Protein AF-A0A0F9RFT8-F1 (afdb_monomer)

Organism: NCBI:txid412755

Foldseek 3Di:
DDPVVVVLVVVVVVVVVCCVVLQWVDWAAPDPVDRDSQKIWTWGQDDPPDPRHPPIDIDIHGD

Solvent-accessible surface area (backbone atoms only — not comparable to full-atom values): 3707 Å² total; per-residue (Å²): 129,54,73,65,59,50,52,53,52,52,52,51,51,52,52,52,52,36,38,77,69,62,62,27,77,41,82,44,41,56,47,84,92,47,92,38,90,55,35,30,31,38,29,35,63,34,55,81,95,45,99,45,41,87,42,77,48,80,45,79,46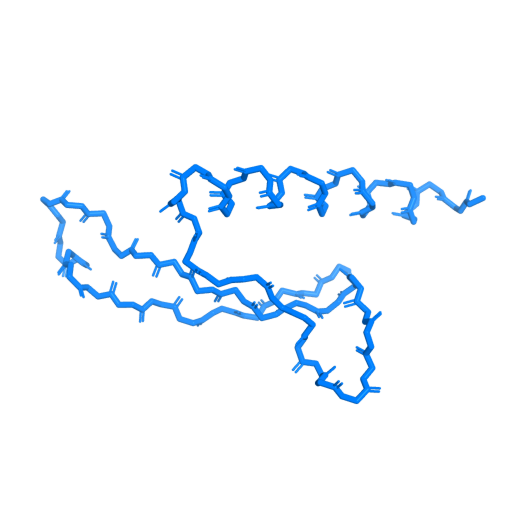,74,114

InterPro domains:
  IPR000608 Ubiquitin-conjugating (UBC), catalytic core domain [PS50127] (3-63)
  IPR016135 Ubiquitin-conjugating enzyme/RWD-like [G3DSA:3.10.110.10] (1-63)
  IPR016135 Ubiquitin-conjugating enzyme/RWD-like [SSF54495] (2-63)

Structure (mmCIF, N/CA/C/O backbone):
data_AF-A0A0F9RFT8-F1
#
_entry.id   AF-A0A0F9RFT8-F1
#
loop_
_atom_site.group_PDB
_atom_site.id
_atom_site.type_symbol
_atom_site.label_atom_id
_atom_site.label_alt_id
_atom_site.label_comp_id
_atom_site.label_asym_id
_atom_site.label_entity_id
_atom_site.label_seq_id
_atom_site.pdbx_PDB_ins_code
_atom_site.Cartn_x
_atom_site.Cartn_y
_atom_site.Cartn_z
_atom_site.occupancy
_atom_site.B_iso_or_equiv
_atom_site.auth_seq_id
_atom_site.auth_comp_id
_atom_site.auth_asym_id
_atom_site.auth_atom_id
_atom_site.pdbx_PDB_model_num
ATOM 1 N N . MET A 1 1 ? 11.013 0.645 -21.010 1.00 65.06 1 MET A N 1
ATOM 2 C CA . MET A 1 1 ? 9.985 0.080 -20.099 1.00 65.06 1 MET A CA 1
ATOM 3 C C . MET A 1 1 ? 8.878 -0.536 -20.935 1.00 65.06 1 MET A C 1
ATOM 5 O O . MET A 1 1 ? 8.560 0.036 -21.967 1.00 65.06 1 MET A O 1
ATOM 9 N N . SER A 1 2 ? 8.287 -1.656 -20.509 1.00 91.69 2 SER A N 1
ATOM 10 C CA . SER A 1 2 ? 7.073 -2.169 -21.160 1.00 91.69 2 SER A CA 1
ATOM 11 C C . SER A 1 2 ? 5.873 -1.258 -20.870 1.00 91.69 2 SER A C 1
ATOM 13 O O . SER A 1 2 ? 5.877 -0.516 -19.881 1.00 91.69 2 SER A O 1
ATOM 15 N N . VAL A 1 3 ? 4.825 -1.343 -21.698 1.00 94.75 3 VAL A N 1
ATOM 16 C CA . VAL A 1 3 ? 3.548 -0.634 -21.477 1.00 94.75 3 VAL A CA 1
ATOM 17 C C . VAL A 1 3 ? 3.002 -0.927 -20.075 1.00 94.75 3 VAL A C 1
ATOM 19 O O . VAL A 1 3 ? 2.627 -0.009 -19.346 1.00 94.75 3 VAL A O 1
ATOM 22 N N . ARG A 1 4 ? 3.065 -2.197 -19.655 1.00 94.25 4 ARG A N 1
ATOM 23 C CA . ARG A 1 4 ? 2.677 -2.651 -18.313 1.00 94.25 4 ARG A CA 1
ATOM 24 C C . ARG A 1 4 ? 3.481 -1.948 -17.220 1.00 94.25 4 ARG A C 1
ATOM 26 O O . ARG A 1 4 ? 2.890 -1.354 -16.327 1.00 94.25 4 ARG A O 1
ATOM 33 N N . SER A 1 5 ? 4.813 -1.957 -17.294 1.00 94.12 5 SER A N 1
ATOM 34 C CA . SER A 1 5 ? 5.659 -1.308 -16.280 1.00 94.12 5 SER A CA 1
ATOM 35 C C . SER A 1 5 ? 5.429 0.205 -16.198 1.00 94.12 5 SER A C 1
ATOM 37 O O . SER A 1 5 ? 5.452 0.766 -15.102 1.00 94.12 5 SER A O 1
ATOM 39 N N . SER A 1 6 ? 5.170 0.855 -17.338 1.00 96.06 6 SER A N 1
ATOM 40 C CA . SER A 1 6 ? 4.824 2.279 -17.388 1.00 96.06 6 SER A CA 1
ATOM 41 C C . SER A 1 6 ? 3.503 2.560 -16.664 1.00 96.06 6 SER A C 1
ATOM 43 O O . SER A 1 6 ? 3.466 3.404 -15.767 1.00 96.06 6 SER A O 1
ATOM 45 N N . ARG A 1 7 ? 2.441 1.795 -16.965 1.00 96.38 7 ARG A N 1
ATOM 46 C CA . ARG A 1 7 ? 1.131 1.932 -16.304 1.00 96.38 7 ARG A CA 1
ATOM 47 C C . ARG A 1 7 ? 1.222 1.690 -14.798 1.00 96.38 7 ARG A C 1
ATOM 49 O O . ARG A 1 7 ? 0.780 2.539 -14.034 1.00 96.38 7 ARG A O 1
ATOM 56 N N . ILE A 1 8 ? 1.879 0.608 -14.371 1.00 96.06 8 ILE A N 1
ATOM 57 C CA . ILE A 1 8 ? 2.045 0.280 -12.944 1.00 96.06 8 ILE A CA 1
ATOM 58 C C . ILE A 1 8 ? 2.759 1.415 -12.196 1.00 96.06 8 ILE A C 1
ATOM 60 O O . ILE A 1 8 ? 2.393 1.757 -11.074 1.00 96.06 8 ILE A O 1
ATOM 64 N N . SER A 1 9 ? 3.759 2.042 -12.820 1.00 95.81 9 SER A N 1
ATOM 65 C CA . SER A 1 9 ? 4.477 3.170 -12.217 1.00 95.81 9 SER A CA 1
ATOM 66 C C . SER A 1 9 ? 3.579 4.401 -12.037 1.00 95.81 9 SER A C 1
ATOM 68 O O . SER A 1 9 ? 3.657 5.070 -11.004 1.00 95.81 9 SER A O 1
ATOM 70 N N . GLN A 1 10 ? 2.705 4.682 -13.009 1.00 96.94 10 GLN A N 1
ATOM 71 C CA . GLN A 1 10 ? 1.725 5.771 -12.931 1.00 96.94 10 GLN A CA 1
ATOM 72 C C . GLN A 1 10 ? 0.676 5.504 -11.843 1.00 96.94 10 GLN A C 1
ATOM 74 O O . GLN A 1 10 ? 0.420 6.376 -11.009 1.00 96.94 10 GLN A O 1
ATOM 79 N N . ASP A 1 11 ? 0.136 4.287 -11.785 1.00 96.38 11 ASP A N 1
ATOM 80 C CA . ASP A 1 11 ? -0.861 3.897 -10.782 1.00 96.38 11 ASP A CA 1
ATOM 81 C C . ASP A 1 11 ? -0.263 3.941 -9.370 1.00 96.38 11 ASP A C 1
ATOM 83 O O . ASP A 1 11 ? -0.859 4.485 -8.438 1.00 96.38 11 ASP A O 1
ATOM 87 N N . PHE A 1 12 ? 0.976 3.472 -9.207 1.00 96.56 12 PHE A N 1
ATOM 88 C CA . PHE A 1 12 ? 1.691 3.572 -7.938 1.00 96.56 12 PHE A CA 1
ATOM 89 C C . PHE A 1 12 ? 1.922 5.029 -7.502 1.00 96.56 12 PHE A C 1
ATOM 91 O O . PHE A 1 12 ? 1.826 5.346 -6.311 1.00 96.56 12 PHE A O 1
ATOM 98 N N . ALA A 1 13 ? 2.184 5.944 -8.441 1.00 96.88 13 ALA A N 1
ATOM 99 C CA . ALA A 1 13 ? 2.290 7.372 -8.145 1.00 96.88 13 ALA A CA 1
ATOM 100 C C . ALA A 1 13 ? 0.947 7.963 -7.675 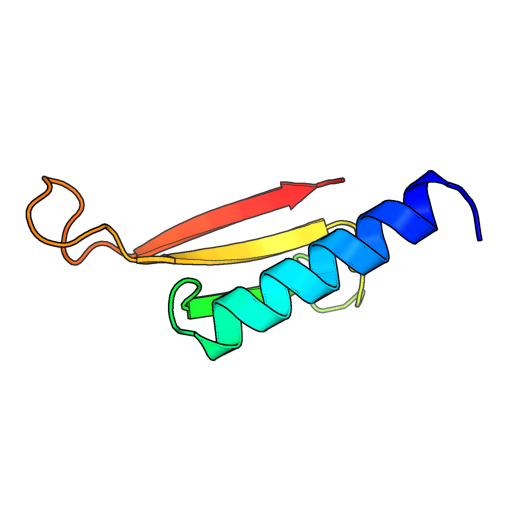1.00 96.88 13 ALA A C 1
ATOM 102 O O . ALA A 1 13 ? 0.921 8.741 -6.714 1.00 96.88 13 ALA A O 1
ATOM 103 N N . ALA A 1 14 ? -0.170 7.547 -8.277 1.00 96.81 14 ALA A N 1
ATOM 104 C CA . ALA A 1 14 ? -1.508 7.929 -7.830 1.00 96.81 14 ALA A CA 1
ATOM 105 C C . ALA A 1 14 ? -1.810 7.403 -6.413 1.00 96.81 14 ALA A C 1
ATOM 107 O O . ALA A 1 14 ? -2.260 8.169 -5.557 1.00 96.81 14 ALA A O 1
ATOM 108 N N . LEU A 1 15 ? -1.466 6.146 -6.110 1.00 96.12 15 LEU A N 1
ATOM 109 C CA . LEU A 1 15 ? -1.611 5.571 -4.764 1.00 96.12 15 LEU A CA 1
ATOM 110 C C . LEU A 1 15 ? -0.772 6.326 -3.722 1.00 96.12 15 LEU A C 1
ATOM 112 O O . LEU A 1 15 ? -1.255 6.620 -2.628 1.00 96.12 15 LEU A O 1
ATOM 116 N N . LYS A 1 16 ? 0.461 6.723 -4.061 1.00 96.38 16 LYS A N 1
ATOM 117 C CA . LYS A 1 16 ? 1.282 7.590 -3.197 1.00 96.38 16 LYS A CA 1
ATOM 118 C C . LYS A 1 16 ? 0.620 8.942 -2.933 1.00 96.38 16 LYS A C 1
ATOM 120 O O . LYS A 1 16 ? 0.706 9.450 -1.816 1.00 96.38 16 LYS A O 1
ATOM 125 N N . LYS A 1 17 ? -0.046 9.535 -3.928 1.00 97.69 17 LYS A N 1
ATOM 126 C CA . LYS A 1 17 ? -0.813 10.777 -3.745 1.00 97.69 17 LYS A CA 1
ATOM 127 C C . LYS A 1 17 ? -1.982 10.563 -2.778 1.00 97.69 17 LYS A C 1
ATOM 129 O O . LYS A 1 17 ? -2.182 11.385 -1.891 1.00 97.69 17 LYS A O 1
ATOM 134 N N . MET A 1 18 ? -2.698 9.444 -2.886 1.00 95.44 18 MET A N 1
ATOM 135 C CA . MET A 1 18 ? -3.792 9.093 -1.969 1.00 95.44 18 MET A CA 1
ATOM 136 C C . MET A 1 18 ? -3.318 8.837 -0.532 1.00 95.44 18 MET A C 1
ATOM 138 O O . MET A 1 18 ? -4.018 9.215 0.407 1.00 95.44 18 MET A O 1
ATOM 142 N N . LEU A 1 19 ? -2.131 8.245 -0.356 1.00 95.94 19 LEU A N 1
ATOM 143 C CA . LEU A 1 19 ? -1.478 8.106 0.950 1.00 95.94 19 LEU A CA 1
ATOM 144 C C . LEU A 1 19 ? -1.214 9.482 1.578 1.00 95.94 19 LEU A C 1
ATOM 146 O O . LEU A 1 19 ? -1.581 9.715 2.723 1.00 95.94 19 LEU A O 1
ATOM 150 N N . LYS A 1 20 ? -0.651 10.426 0.811 1.00 95.69 20 LYS A N 1
ATOM 151 C CA . LYS A 1 20 ? -0.414 11.806 1.279 1.00 95.69 20 LYS A CA 1
ATOM 152 C C . LYS A 1 20 ? -1.704 12.547 1.645 1.00 95.69 20 LYS A C 1
ATOM 154 O O . LYS A 1 20 ? -1.690 13.392 2.526 1.00 95.69 20 LYS A O 1
ATOM 159 N N . GLN A 1 21 ? -2.809 12.229 0.973 1.00 94.56 21 GLN A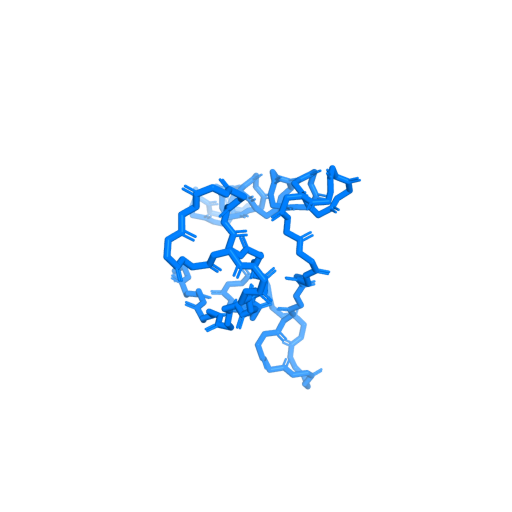 N 1
ATOM 160 C CA . GLN A 1 21 ? -4.134 12.787 1.262 1.00 94.56 21 GLN A CA 1
ATOM 161 C C . GLN A 1 21 ? -4.834 12.117 2.458 1.00 94.56 21 GLN A C 1
ATOM 163 O O . GLN A 1 21 ? -5.947 12.507 2.797 1.00 94.56 21 GLN A O 1
ATOM 168 N N . GLY A 1 22 ? -4.246 11.076 3.058 1.00 91.50 22 GLY A N 1
ATOM 169 C CA . GLY A 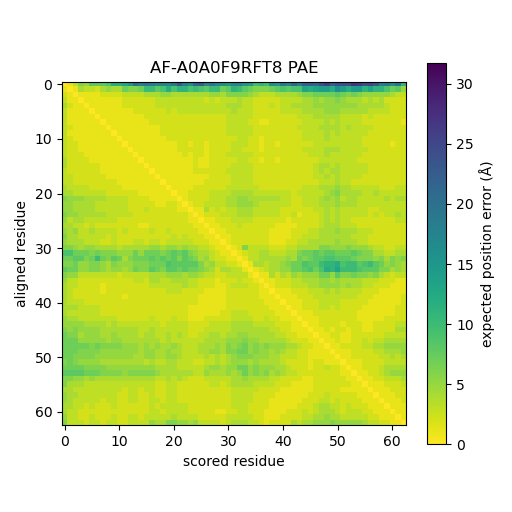1 22 ? -4.848 10.332 4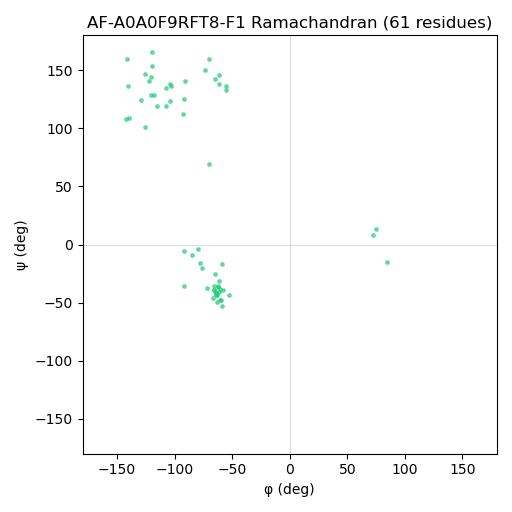.169 1.00 91.50 22 GLY A CA 1
ATOM 170 C C . GLY A 1 22 ? -6.026 9.433 3.776 1.00 91.50 22 GLY A C 1
ATOM 171 O O . GLY A 1 22 ? -6.688 8.879 4.652 1.00 91.50 22 GLY A O 1
ATOM 172 N N . LYS A 1 23 ? -6.297 9.257 2.472 1.00 90.31 23 LYS A N 1
ATOM 173 C CA . LYS A 1 23 ? -7.314 8.307 1.975 1.00 90.31 23 LYS A CA 1
ATOM 174 C C . LYS A 1 23 ? -6.852 6.861 2.145 1.00 90.31 23 LYS A C 1
ATOM 176 O O . LYS A 1 23 ? -7.642 5.975 2.457 1.00 90.31 23 LYS A O 1
ATOM 181 N N . ILE A 1 24 ? -5.558 6.642 1.937 1.00 95.50 24 ILE A N 1
ATOM 182 C CA . ILE A 1 24 ? -4.858 5.406 2.270 1.00 95.50 24 ILE A CA 1
ATOM 183 C C . ILE A 1 24 ? -4.049 5.686 3.533 1.00 95.50 24 ILE A C 1
ATOM 185 O O . ILE A 1 24 ? -3.435 6.742 3.648 1.00 95.50 24 ILE A O 1
ATOM 189 N N . ILE A 1 25 ? -4.038 4.742 4.467 1.00 94.81 25 ILE A N 1
ATOM 190 C CA . ILE A 1 25 ? -3.280 4.856 5.719 1.00 94.81 25 ILE A CA 1
ATOM 191 C C . ILE A 1 25 ? -1.891 4.242 5.569 1.00 94.81 25 ILE A C 1
ATOM 193 O O . ILE A 1 25 ? -0.9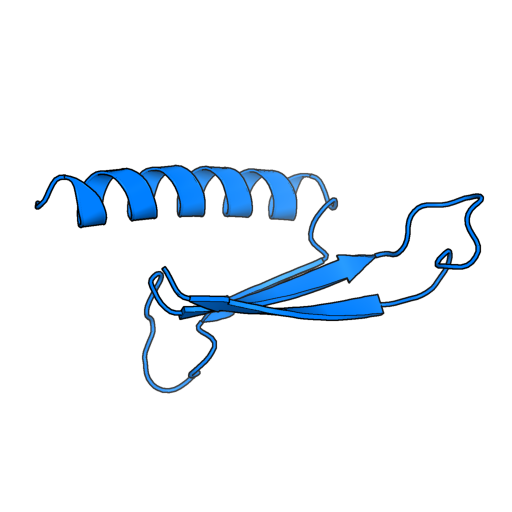20 4.734 6.133 1.00 94.81 25 ILE A O 1
ATOM 197 N N . GLN A 1 26 ? -1.784 3.157 4.805 1.00 94.25 26 GLN A N 1
ATOM 198 C CA . GLN A 1 26 ? -0.523 2.462 4.589 1.00 94.25 26 GLN A CA 1
ATOM 199 C C . GLN A 1 26 ? -0.422 2.005 3.138 1.00 94.25 26 GLN A C 1
ATOM 201 O O . GLN A 1 26 ? -1.371 1.444 2.600 1.00 94.25 26 GLN A O 1
ATOM 206 N N . LEU A 1 27 ? 0.754 2.189 2.543 1.00 96.00 27 LEU A N 1
ATOM 207 C CA . LEU A 1 27 ? 1.115 1.684 1.224 1.00 96.00 27 LEU A CA 1
ATOM 208 C C . LEU A 1 27 ? 2.558 1.180 1.292 1.00 96.00 27 LEU A C 1
ATOM 210 O O . LEU A 1 27 ? 3.485 1.979 1.424 1.00 96.00 27 LEU A O 1
ATOM 214 N N . LYS A 1 28 ? 2.757 -0.138 1.231 1.00 95.25 28 LYS A N 1
ATOM 215 C CA . LYS A 1 28 ? 4.088 -0.758 1.306 1.00 95.25 28 LYS A CA 1
ATOM 216 C C . LYS A 1 28 ? 4.205 -1.952 0.357 1.00 95.25 28 LYS A C 1
ATOM 218 O O . LYS A 1 28 ? 3.176 -2.513 -0.018 1.00 95.25 28 LYS A O 1
ATOM 223 N N . PRO A 1 29 ? 5.426 -2.373 -0.018 1.00 95.81 29 PRO A N 1
ATOM 224 C CA . PRO A 1 29 ? 5.619 -3.656 -0.684 1.00 95.81 29 PRO A CA 1
ATOM 225 C C . PRO A 1 29 ? 5.026 -4.778 0.169 1.00 95.81 29 PRO A C 1
ATOM 227 O O . PRO A 1 29 ? 5.208 -4.783 1.388 1.00 95.81 29 PRO A O 1
ATOM 230 N N . PHE A 1 30 ? 4.319 -5.717 -0.457 1.00 94.88 30 PHE A N 1
ATOM 231 C CA . PHE A 1 30 ? 3.726 -6.839 0.272 1.00 94.88 30 PHE A CA 1
ATOM 232 C C . PHE A 1 30 ? 4.807 -7.725 0.901 1.00 94.88 30 PHE A C 1
ATOM 234 O O . PHE A 1 30 ? 4.720 -8.088 2.071 1.00 94.88 30 PHE A O 1
ATOM 241 N N . ASN A 1 31 ? 5.868 -8.011 0.143 1.00 92.38 31 ASN A N 1
ATOM 242 C CA . ASN A 1 31 ? 7.047 -8.693 0.656 1.00 92.38 31 ASN A CA 1
ATOM 243 C C . ASN A 1 31 ? 8.096 -7.659 1.116 1.00 92.38 31 ASN A C 1
ATOM 245 O O . ASN A 1 31 ? 8.695 -6.995 0.269 1.00 92.38 31 ASN A O 1
ATOM 249 N N . PRO A 1 32 ? 8.396 -7.536 2.421 1.00 86.88 32 PRO A N 1
ATOM 250 C CA . PRO A 1 32 ? 9.360 -6.553 2.919 1.00 86.88 32 PRO A CA 1
ATOM 251 C C . PRO A 1 32 ? 10.795 -6.811 2.435 1.00 86.88 32 PRO A C 1
ATOM 253 O O . PRO A 1 32 ? 11.576 -5.869 2.320 1.00 86.88 32 PRO A O 1
ATOM 256 N N . LYS A 1 33 ? 11.140 -8.061 2.092 1.00 90.56 33 LYS A N 1
ATOM 257 C CA . LYS A 1 33 ? 12.454 -8.419 1.535 1.00 90.56 33 LYS A CA 1
ATOM 258 C C . LYS A 1 33 ? 12.592 -8.022 0.062 1.00 90.56 33 LYS A C 1
ATOM 260 O O . LYS A 1 33 ? 13.705 -7.897 -0.435 1.00 90.56 33 LYS A O 1
ATOM 265 N N . LYS A 1 34 ? 11.475 -7.809 -0.647 1.00 89.44 34 LYS A N 1
ATOM 266 C CA . LYS A 1 34 ? 11.445 -7.480 -2.078 1.00 89.44 34 LYS A CA 1
ATOM 267 C C . LYS A 1 34 ? 10.655 -6.196 -2.304 1.00 89.44 34 LYS A C 1
ATOM 269 O O . LYS A 1 34 ? 9.429 -6.211 -2.362 1.00 89.44 34 LYS A O 1
ATOM 274 N N . LYS A 1 35 ? 11.364 -5.080 -2.501 1.00 85.62 35 LYS A N 1
ATOM 275 C CA . LYS A 1 35 ? 10.780 -3.755 -2.776 1.00 85.62 35 LYS A CA 1
ATOM 276 C C . LYS A 1 35 ? 10.153 -3.687 -4.179 1.00 85.62 35 LYS A C 1
ATOM 278 O O . LYS A 1 35 ? 10.679 -3.032 -5.071 1.00 85.62 35 LYS A O 1
ATOM 283 N N . SER A 1 36 ? 9.043 -4.392 -4.387 1.00 91.56 36 SER A N 1
ATOM 284 C CA . SER A 1 36 ? 8.305 -4.416 -5.650 1.00 91.56 36 SER A CA 1
ATOM 285 C C . SER A 1 36 ? 7.046 -3.563 -5.573 1.00 91.56 36 SER A C 1
ATOM 287 O O . SER A 1 36 ? 6.287 -3.654 -4.613 1.00 91.56 36 SER A O 1
ATOM 289 N N . ILE A 1 37 ? 6.807 -2.780 -6.625 1.00 94.12 37 ILE A N 1
ATOM 290 C CA . ILE A 1 37 ? 5.543 -2.062 -6.827 1.00 94.12 37 ILE A CA 1
ATOM 291 C C . ILE A 1 37 ? 4.471 -2.929 -7.499 1.00 94.12 37 ILE A C 1
ATOM 293 O O . ILE A 1 37 ? 3.321 -2.522 -7.546 1.00 94.12 37 ILE A O 1
ATOM 297 N N . ASN A 1 38 ? 4.824 -4.129 -7.979 1.00 94.50 38 ASN A N 1
ATOM 298 C CA . ASN A 1 38 ? 3.877 -5.060 -8.605 1.00 94.50 38 ASN A CA 1
ATOM 299 C C . ASN A 1 38 ? 3.017 -5.807 -7.575 1.00 94.50 38 ASN A C 1
ATOM 301 O O . ASN A 1 38 ? 2.027 -6.432 -7.939 1.00 94.50 38 ASN A O 1
ATOM 305 N N . HIS A 1 39 ? 3.422 -5.788 -6.302 1.00 96.44 39 HIS A N 1
ATOM 306 C CA . HIS A 1 39 ? 2.740 -6.493 -5.225 1.00 96.44 39 HIS A CA 1
ATOM 307 C C . HIS A 1 39 ? 2.776 -5.655 -3.951 1.00 96.44 39 HIS A C 1
ATOM 309 O O . HIS A 1 39 ? 3.826 -5.475 -3.328 1.00 96.44 39 HIS A O 1
ATOM 315 N N . LEU A 1 40 ? 1.622 -5.114 -3.584 1.00 96.81 40 LEU A N 1
ATOM 316 C CA . LEU A 1 40 ? 1.480 -4.097 -2.554 1.00 96.81 40 LEU A CA 1
ATOM 317 C C . LEU A 1 40 ? 0.561 -4.579 -1.432 1.00 96.81 40 LEU A C 1
ATOM 319 O O . LEU A 1 40 ? -0.435 -5.260 -1.665 1.00 96.81 40 LEU A O 1
ATOM 323 N N . ALA A 1 41 ? 0.895 -4.172 -0.212 1.00 96.81 41 ALA A N 1
ATOM 324 C CA . ALA A 1 41 ? 0.013 -4.225 0.942 1.00 96.81 41 ALA A CA 1
ATOM 325 C C . ALA A 1 41 ? -0.512 -2.813 1.226 1.00 96.81 41 ALA A C 1
ATOM 327 O O . ALA A 1 41 ? 0.269 -1.875 1.437 1.00 96.81 41 ALA A O 1
ATOM 328 N N . ILE A 1 42 ? -1.835 -2.673 1.250 1.00 96.94 42 ILE A N 1
ATOM 329 C CA . ILE A 1 42 ? -2.537 -1.398 1.405 1.00 96.94 42 ILE A CA 1
ATOM 330 C C . ILE A 1 42 ? -3.447 -1.470 2.628 1.00 96.94 42 ILE A C 1
ATOM 332 O O . ILE A 1 42 ? -4.084 -2.491 2.869 1.00 96.94 42 ILE A O 1
ATOM 336 N N . THR A 1 43 ? -3.527 -0.385 3.394 1.00 97.00 43 THR A N 1
ATOM 337 C CA . THR A 1 43 ? -4.519 -0.249 4.468 1.00 97.00 43 THR A CA 1
ATOM 338 C C . THR A 1 43 ? -5.398 0.963 4.204 1.00 97.00 43 THR A C 1
ATOM 340 O O . THR A 1 43 ? -4.876 2.066 4.020 1.00 97.00 43 THR A O 1
ATOM 343 N N . ILE A 1 44 ? -6.716 0.776 4.236 1.00 96.38 44 ILE A N 1
ATOM 344 C CA . ILE A 1 44 ? -7.710 1.850 4.098 1.00 96.38 44 ILE A CA 1
ATOM 345 C C . ILE A 1 44 ? -8.591 1.944 5.344 1.00 96.38 44 ILE A C 1
ATOM 347 O O . ILE A 1 44 ? -8.776 0.959 6.064 1.00 96.38 44 ILE A O 1
ATOM 351 N N . LYS A 1 45 ? -9.129 3.139 5.600 1.00 95.25 45 LYS A N 1
ATOM 352 C CA . LYS A 1 45 ? -10.099 3.365 6.674 1.00 95.25 45 LYS A CA 1
ATOM 353 C C . LYS A 1 45 ? -11.505 3.187 6.129 1.00 95.25 45 LYS A C 1
ATOM 355 O 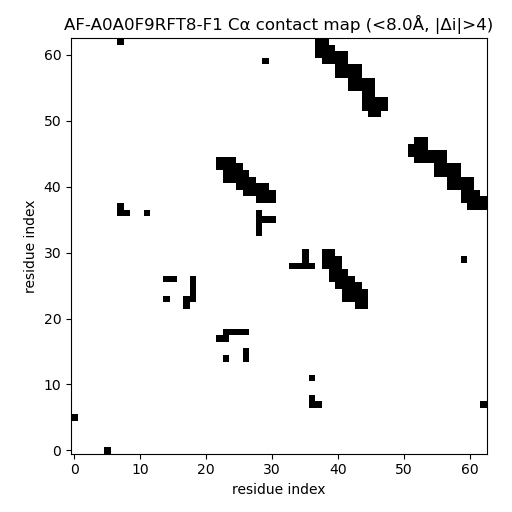O . LYS A 1 45 ? -11.794 3.658 5.030 1.00 95.25 45 LYS A O 1
ATOM 360 N N . GLY A 1 46 ? -12.382 2.579 6.914 1.00 93.75 46 GLY A N 1
ATOM 361 C CA . GLY A 1 46 ? -13.798 2.576 6.591 1.00 93.75 46 GLY A CA 1
ATOM 362 C C . GLY A 1 46 ? -14.370 4.000 6.555 1.00 93.75 46 GLY A C 1
ATOM 363 O O . GLY A 1 46 ? -14.018 4.827 7.408 1.00 93.75 46 GLY A O 1
ATOM 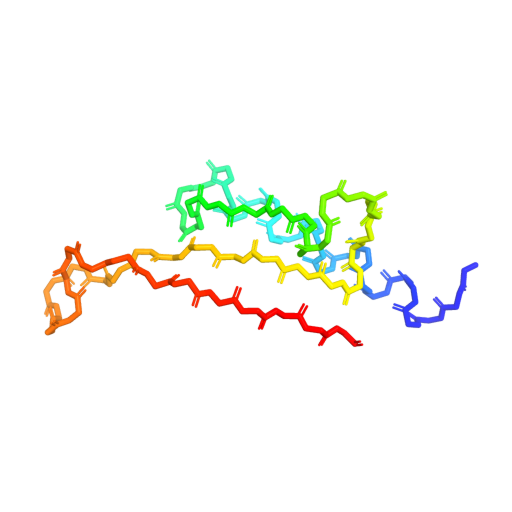364 N N . PRO A 1 47 ? -15.228 4.312 5.571 1.00 93.50 47 PRO A N 1
ATOM 365 C CA . PRO A 1 47 ? -15.815 5.636 5.436 1.00 93.50 47 PRO A CA 1
ATOM 366 C C . PRO A 1 47 ? -16.725 5.966 6.623 1.00 93.50 47 PRO A C 1
ATOM 368 O O . PRO A 1 47 ? -17.444 5.108 7.144 1.00 93.50 47 PRO A O 1
ATOM 371 N N . LYS A 1 48 ? -16.694 7.235 7.045 1.00 93.62 48 LYS A N 1
ATOM 372 C CA . LYS A 1 48 ? -17.558 7.751 8.116 1.00 93.62 48 LYS A CA 1
ATOM 373 C C . LYS A 1 48 ? -19.030 7.620 7.714 1.00 93.62 48 LYS A C 1
ATOM 375 O O . LYS A 1 48 ? -19.357 7.782 6.544 1.00 93.62 48 LYS A O 1
ATOM 380 N N . GLY A 1 49 ? -19.901 7.356 8.687 1.00 95.44 49 GLY A N 1
ATOM 381 C CA . GLY A 1 49 ? -21.346 7.240 8.448 1.00 95.44 49 GLY A CA 1
ATOM 382 C C . GLY A 1 49 ? -21.777 5.936 7.769 1.00 95.44 49 GLY A C 1
ATOM 383 O O . GLY A 1 49 ? -22.904 5.839 7.304 1.00 95.44 49 GLY A O 1
ATOM 384 N N . THR A 1 50 ? -20.896 4.934 7.710 1.00 95.50 50 THR A N 1
ATOM 385 C CA . THR A 1 50 ? -21.216 3.592 7.200 1.00 95.50 50 THR A CA 1
ATOM 386 C C . THR A 1 50 ? -21.002 2.540 8.285 1.00 95.50 50 THR A C 1
ATOM 388 O O . THR A 1 50 ? -20.296 2.799 9.261 1.00 95.50 50 THR A O 1
ATOM 391 N N . ALA A 1 51 ? -21.525 1.328 8.083 1.00 96.88 51 ALA A N 1
ATOM 392 C CA . ALA A 1 51 ? -21.273 0.183 8.967 1.00 96.88 51 ALA A CA 1
ATOM 393 C C . ALA A 1 51 ? -19.777 -0.177 9.098 1.00 96.88 51 ALA A C 1
ATOM 395 O O . ALA A 1 51 ? -19.374 -0.867 10.028 1.00 96.88 51 ALA A O 1
ATOM 396 N N . PHE A 1 52 ? -18.940 0.312 8.181 1.00 94.75 52 PHE A N 1
ATOM 397 C CA . PHE A 1 52 ? -17.496 0.096 8.177 1.00 94.75 52 PHE A CA 1
ATOM 398 C C . PHE A 1 52 ? -16.724 1.196 8.922 1.00 94.75 52 PHE A C 1
ATOM 400 O O . PHE A 1 52 ? -15.503 1.103 9.065 1.00 94.75 52 PHE A O 1
ATOM 407 N N . SER A 1 53 ? -17.405 2.256 9.371 1.00 95.31 53 SER A N 1
ATOM 408 C CA . SER A 1 53 ? -16.796 3.406 10.041 1.00 95.31 53 SER A CA 1
ATOM 409 C C . SER A 1 53 ? -15.974 2.975 11.259 1.00 95.31 53 SER A C 1
ATOM 411 O O . SER A 1 53 ? -16.420 2.187 12.084 1.00 95.31 53 SER A O 1
ATOM 413 N N . GLY A 1 54 ? -14.753 3.503 11.374 1.00 93.06 54 GLY A N 1
ATOM 414 C CA . GLY A 1 54 ? -13.810 3.134 12.440 1.00 93.06 54 GLY A CA 1
ATOM 415 C C . GLY A 1 54 ? -12.979 1.878 12.150 1.00 93.06 54 GLY A C 1
ATOM 416 O O . GLY A 1 54 ? -11.937 1.697 12.775 1.00 93.06 54 GLY A O 1
ATOM 417 N N . GLY A 1 55 ? -13.365 1.070 11.158 1.00 95.19 55 GLY A N 1
ATOM 418 C CA . GLY A 1 55 ? -12.612 -0.105 10.726 1.00 95.19 55 GLY A CA 1
ATOM 419 C C . GLY A 1 55 ? -11.342 0.231 9.937 1.00 95.19 55 GLY A C 1
ATOM 420 O O . GLY A 1 55 ? -11.274 1.229 9.211 1.00 95.19 55 GLY A O 1
ATOM 421 N N . PHE A 1 56 ? -10.346 -0.650 10.053 1.00 96.00 56 PHE A N 1
ATOM 422 C CA . PHE A 1 56 ? -9.126 -0.647 9.248 1.00 96.00 56 PHE A CA 1
ATOM 423 C C . PHE A 1 56 ? -9.079 -1.908 8.392 1.00 96.00 56 PHE A C 1
ATOM 425 O O . PHE A 1 56 ? -9.019 -3.020 8.915 1.00 96.00 56 PHE A O 1
ATOM 432 N N . PHE A 1 57 ? -9.054 -1.736 7.076 1.00 96.69 57 PHE A N 1
ATOM 433 C CA . PHE A 1 57 ? -9.115 -2.841 6.127 1.00 96.69 57 PHE A CA 1
ATOM 434 C C . PHE A 1 57 ? -7.752 -3.029 5.477 1.00 96.69 57 PHE A C 1
ATOM 436 O O . PHE A 1 57 ? -7.227 -2.111 4.843 1.00 96.69 57 PHE A O 1
ATOM 443 N N . LYS A 1 58 ? -7.171 -4.215 5.674 1.00 96.75 58 LYS A N 1
ATOM 444 C CA . LYS A 1 58 ? -5.893 -4.621 5.083 1.00 96.75 58 LYS A CA 1
ATOM 445 C C . LYS A 1 58 ? -6.173 -5.337 3.768 1.00 96.75 58 LYS A C 1
ATOM 447 O O . LYS A 1 58 ? -6.926 -6.304 3.748 1.00 96.75 58 LYS A O 1
ATOM 452 N N . LEU A 1 59 ? -5.559 -4.860 2.696 1.00 96.38 59 LEU A N 1
ATOM 453 C CA . LEU A 1 59 ? -5.753 -5.347 1.338 1.00 96.38 59 LEU A CA 1
ATOM 454 C C . LEU A 1 59 ? -4.412 -5.731 0.714 1.00 96.38 59 LEU A C 1
ATOM 456 O O . LEU A 1 59 ? -3.378 -5.103 0.964 1.00 96.38 59 LEU A O 1
ATOM 460 N N . GLU A 1 60 ? -4.460 -6.748 -0.134 1.00 96.19 60 GLU A N 1
ATOM 461 C CA . GLU A 1 60 ? -3.367 -7.178 -0.996 1.00 96.19 60 GLU A CA 1
ATOM 462 C C . GLU A 1 60 ? -3.692 -6.787 -2.439 1.00 96.19 60 GLU A C 1
ATOM 464 O O . GLU A 1 60 ? -4.810 -6.992 -2.907 1.00 96.19 60 GLU A O 1
ATOM 469 N N . MET A 1 61 ? -2.718 -6.226 -3.150 1.00 95.19 61 MET A N 1
ATOM 470 C CA . MET A 1 61 ? -2.870 -5.818 -4.543 1.00 95.19 61 MET A CA 1
ATOM 471 C C . MET A 1 61 ? -1.731 -6.390 -5.378 1.00 95.19 61 MET A C 1
ATOM 473 O O . MET A 1 61 ? -0.561 -6.142 -5.081 1.00 95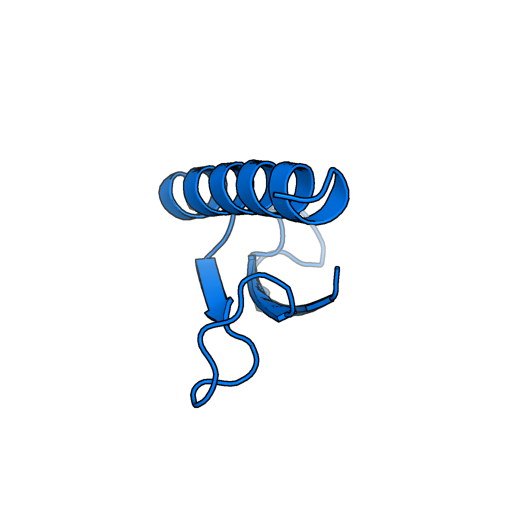.19 61 MET A O 1
ATOM 477 N N . LYS A 1 62 ? -2.080 -7.136 -6.427 1.00 95.12 62 LYS A N 1
ATOM 478 C CA . LYS A 1 62 ? -1.156 -7.663 -7.436 1.00 95.12 62 LYS A CA 1
ATOM 479 C C . LYS A 1 62 ? -1.525 -7.066 -8.787 1.00 95.12 62 LYS A C 1
ATOM 481 O O . LYS A 1 62 ? -2.693 -7.111 -9.161 1.00 95.12 62 LYS A O 1
ATOM 486 N N . PHE A 1 63 ? -0.538 -6.504 -9.474 1.00 89.88 63 PHE A N 1
ATOM 487 C CA . PHE A 1 63 ? -0.681 -6.068 -10.862 1.00 89.88 63 PHE A CA 1
ATOM 488 C C . PHE A 1 63 ? -0.484 -7.234 -11.824 1.00 89.88 63 PHE A C 1
ATOM 490 O O . PHE A 1 63 ? 0.320 -8.139 -11.506 1.00 89.88 63 PHE A O 1
#

Secondary structure (DSSP, 8-state):
--HHHHHHHHHHHHHHHHHHTTSEEEEEESSTTS--SSEEEEEEEPPTTSTTTT-EEEEEEE-

Radius of gyration: 13.15 Å; Cα contacts (8 Å, |Δi|>4): 93; chains: 1; bounding box: 34×22×34 Å

Nearest PDB structures (foldseek):
  3rz3-assembly2_B  TM=6.597E-01  e=2.977E-02  Homo sapiens
  4mdk-assembly2_B  TM=6.400E-01  e=3.387E-02  Homo sapiens
  6nyo-assembly1_A  TM=6.863E-01  e=5.323E-02  Homo sapiens
  7m2k-assembly3_E  TM=6.924E-01  e=9.519E-02  Homo sapiens
  4mdk-assembly3_C  TM=6.239E-01  e=7.842E-02  Homo sapiens

Mean predicted aligned error: 3.15 Å

pLDDT: mean 94.25, std 4.43, range [65.06, 97.69]

Sequence (63 aa):
MSVRSSRISQDFAALKKMLKQGKIIQLKPFNPKKKSINHLAITIKGPKGTAFSGGFFKLEMKF